Protein AF-A0A520I9K8-F1 (afdb_monomer)

Nearest PDB structures (foldseek):
  4kc7-assembly1_A  TM=7.744E-01  e=7.496E-02  Thermotoga petrophila RKU-1
  4cot-assembly1_A  TM=7.239E-01  e=1.653E-01  Bacillus subtilis subsp. subtilis str. 168
  8h37-assembly1_N  TM=6.471E-01  e=6.415E-01  Homo sapiens
  7tsz-assembly1_B  TM=4.615E-01  e=6.146E+00  Escherichia coli

pLDDT: mean 87.3, std 12.82, range [53.25, 98.31]

Radius of gyration: 21.24 Å; Cα contacts (8 Å, |Δi|>4): 183; chains: 1; bounding box: 50×34×58 Å

Foldseek 3Di:
DPPVVVVVVVVVVVVVVPDDDDDAQEACQDAAQWADWDDDPQKIWIHAAFFFTWIGNVVRHIDTDGGDPATHGNKYWDDDPPDIDIDHFNHDDDPPPPPPRDD

Solvent-accessible surface area (backbone atoms only — not comparable to full-atom values): 6036 Å² total; per-residue (Å²): 121,70,66,66,54,50,54,52,50,51,51,51,51,54,58,67,69,62,67,70,89,82,76,78,78,39,81,54,80,81,69,49,54,63,20,58,78,40,77,56,97,78,27,33,34,32,32,20,43,38,68,33,25,32,34,18,74,76,77,44,50,24,32,74,79,30,77,60,91,79,49,27,20,57,24,41,54,48,76,59,90,96,41,78,48,75,49,45,24,65,46,63,72,52,101,83,74,59,79,72,57,50,118

Sequence (103 aa):
MKLRNKVRGLIAVLLVWSVGNVTAQVGKPFIHDPSTIAECEGKYYTFGTGRGGLISEDGWTWNGGAERPGGGAAPDVVKIGDRYLVVYGATGGGLGGGHNGRI

Secondary structure (DSSP, 8-state):
-HHHHHHHHHHHHHHHHT-PPP---EES---SSPPPPEEETTEEEEE-SSS-EEEESSSSEEEEEE--S---EEEEEEEETTEEEEEEESS---TTS------

Structure (mmCIF, N/CA/C/O backbone):
data_AF-A0A520I9K8-F1
#
_entry.id   AF-A0A520I9K8-F1
#
loop_
_atom_site.group_PDB
_atom_site.id
_atom_site.type_symbol
_atom_site.label_atom_id
_atom_site.label_alt_id
_atom_site.label_comp_id
_atom_site.label_asym_id
_atom_site.label_entity_id
_atom_site.label_seq_id
_atom_site.pdbx_PDB_ins_code
_atom_site.Cartn_x
_atom_site.Cartn_y
_atom_site.Cartn_z
_atom_site.occupancy
_atom_site.B_iso_or_equiv
_atom_site.auth_seq_id
_atom_site.auth_comp_id
_atom_site.auth_asym_id
_atom_site.auth_atom_id
_atom_site.pdbx_PDB_model_num
ATOM 1 N N . MET A 1 1 ? -41.914 2.730 32.259 1.00 60.22 1 MET A N 1
ATOM 2 C CA . MET A 1 1 ? -41.356 3.599 31.189 1.00 60.22 1 MET A CA 1
ATOM 3 C C . MET A 1 1 ? -40.074 4.352 31.588 1.00 60.22 1 MET A C 1
ATOM 5 O O . MET A 1 1 ? -39.169 4.429 30.770 1.00 60.22 1 MET A O 1
ATOM 9 N N . LYS A 1 2 ? -39.935 4.855 32.830 1.00 72.12 2 LYS A N 1
ATOM 10 C CA . LYS A 1 2 ? -38.794 5.701 33.260 1.00 72.12 2 LYS A CA 1
ATOM 11 C C . LYS A 1 2 ? -37.427 4.993 33.363 1.00 72.12 2 LYS A C 1
ATOM 13 O O . LYS A 1 2 ? -36.429 5.584 32.973 1.00 72.12 2 LYS A O 1
ATOM 18 N N . LEU A 1 3 ? -37.361 3.747 33.846 1.00 85.19 3 LEU A N 1
ATOM 19 C CA . LEU A 1 3 ? -36.078 3.046 34.050 1.00 85.19 3 LEU A CA 1
ATOM 20 C C . LEU A 1 3 ? -35.401 2.656 32.726 1.00 85.19 3 LEU A C 1
ATOM 22 O O . LEU A 1 3 ? -34.219 2.911 32.533 1.00 85.19 3 LEU A O 1
ATOM 26 N N . ARG A 1 4 ? -36.174 2.127 31.772 1.00 84.69 4 ARG A N 1
ATOM 27 C CA . ARG A 1 4 ? -35.678 1.723 30.446 1.00 84.69 4 ARG A CA 1
ATOM 28 C C . ARG A 1 4 ? -35.069 2.892 29.664 1.00 84.69 4 ARG A C 1
ATOM 30 O O . ARG A 1 4 ? -34.056 2.716 28.998 1.00 84.69 4 ARG A O 1
ATOM 37 N N . ASN A 1 5 ? -35.657 4.083 29.776 1.00 89.81 5 ASN A N 1
ATOM 38 C CA . ASN A 1 5 ? -35.139 5.284 29.119 1.00 89.81 5 ASN A CA 1
ATOM 39 C C . ASN A 1 5 ? -33.850 5.788 29.790 1.00 89.81 5 ASN A C 1
ATOM 41 O O . ASN A 1 5 ? -32.938 6.206 29.087 1.00 89.81 5 ASN A O 1
ATOM 45 N N . LYS A 1 6 ? -33.735 5.675 31.122 1.00 88.25 6 LYS A N 1
ATOM 46 C CA . LYS A 1 6 ? -32.493 5.985 31.852 1.00 88.25 6 LYS A CA 1
ATOM 47 C C . LYS A 1 6 ? -31.352 5.040 31.477 1.00 88.25 6 LYS A C 1
ATOM 49 O O . LYS A 1 6 ? -30.252 5.507 31.223 1.00 88.25 6 LYS A O 1
ATOM 54 N N . VAL A 1 7 ? -31.624 3.736 31.381 1.00 94.50 7 VAL A N 1
ATOM 55 C CA . VAL A 1 7 ? -30.627 2.736 30.958 1.00 94.50 7 VAL 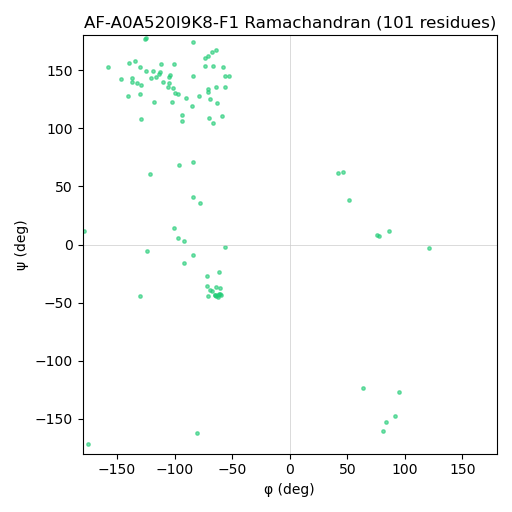A CA 1
ATOM 56 C C . VAL A 1 7 ? -30.155 3.004 29.529 1.00 94.50 7 VAL A C 1
ATOM 58 O O . VAL A 1 7 ? -28.957 3.027 29.278 1.00 94.50 7 VAL A O 1
ATOM 61 N N . ARG A 1 8 ? -31.078 3.283 28.598 1.00 93.31 8 ARG A N 1
ATOM 62 C CA . ARG A 1 8 ? -30.721 3.659 27.219 1.00 93.31 8 ARG A CA 1
ATOM 63 C C . ARG A 1 8 ? -29.884 4.938 27.163 1.00 93.31 8 ARG A C 1
ATOM 65 O O . ARG A 1 8 ? -28.905 4.975 26.432 1.00 93.31 8 ARG A O 1
ATOM 72 N N . GLY A 1 9 ? -30.245 5.952 27.952 1.00 92.62 9 GLY A N 1
ATOM 73 C CA . GLY A 1 9 ? -29.470 7.189 28.060 1.00 92.62 9 GLY A CA 1
ATOM 74 C C . GLY A 1 9 ? -28.058 6.952 28.599 1.00 92.62 9 GLY A C 1
ATOM 75 O O . GLY A 1 9 ? -27.101 7.472 28.041 1.00 92.62 9 GLY A O 1
ATOM 76 N N . LEU A 1 10 ? -27.915 6.109 29.626 1.00 92.88 10 LEU A N 1
ATOM 77 C CA . LEU A 1 10 ? -26.613 5.753 30.190 1.00 92.88 10 LEU A CA 1
ATOM 78 C C . LEU A 1 10 ? -25.737 5.000 29.179 1.00 92.88 10 LEU A C 1
ATOM 80 O O . LEU A 1 10 ? -24.570 5.339 29.025 1.00 92.88 10 LEU A O 1
ATOM 84 N N . ILE A 1 11 ? -26.303 4.029 28.455 1.00 93.94 11 ILE A N 1
ATOM 85 C CA . ILE A 1 11 ? -25.592 3.306 27.388 1.00 93.94 11 ILE A CA 1
ATOM 86 C C . ILE A 1 11 ? -25.133 4.279 26.297 1.00 93.94 11 ILE A C 1
ATOM 88 O O . ILE A 1 11 ? -23.988 4.205 25.868 1.00 93.94 11 ILE A O 1
ATOM 92 N N . ALA A 1 12 ? -25.985 5.219 25.879 1.00 91.00 12 ALA A N 1
ATOM 93 C CA . ALA A 1 12 ? -25.619 6.208 24.869 1.00 91.00 12 ALA A CA 1
ATOM 94 C C . ALA A 1 12 ? -24.454 7.104 25.329 1.00 91.00 12 ALA A C 1
ATOM 96 O O . ALA A 1 12 ? -23.519 7.323 24.567 1.00 91.00 12 ALA A O 1
ATOM 97 N N . VAL A 1 13 ? -24.467 7.570 26.584 1.00 91.62 13 VAL A N 1
ATOM 98 C CA . VAL A 1 13 ? -23.366 8.371 27.148 1.00 91.62 13 VAL A CA 1
ATOM 99 C C . VAL A 1 13 ? -22.074 7.555 27.235 1.00 91.62 13 VAL A C 1
ATOM 101 O O . VAL A 1 13 ? -21.025 8.051 26.838 1.00 91.62 13 VAL A O 1
ATOM 104 N N . LEU A 1 14 ? -22.142 6.297 27.681 1.00 91.62 14 LEU A N 1
ATOM 105 C CA . LEU A 1 14 ? -20.978 5.404 27.749 1.00 91.62 14 LEU A CA 1
ATOM 106 C C . LEU A 1 14 ? -20.393 5.090 26.359 1.00 91.62 14 LEU A C 1
ATOM 108 O O . LEU A 1 14 ? -19.175 5.027 26.207 1.00 91.62 14 LEU A O 1
ATOM 112 N N . LEU A 1 15 ? -21.235 4.946 25.332 1.00 89.12 15 LEU A N 1
ATOM 113 C CA . LEU A 1 15 ? -20.792 4.770 23.943 1.00 89.12 15 LEU A CA 1
ATOM 114 C C . LEU A 1 15 ? -20.105 6.032 23.394 1.00 89.12 15 LEU A C 1
ATOM 116 O O . LEU A 1 15 ? -19.081 5.939 22.731 1.00 89.12 15 LEU A O 1
ATOM 120 N N . VAL A 1 16 ? -20.619 7.222 23.714 1.00 83.62 16 VAL A N 1
ATOM 121 C CA . VAL A 1 16 ? -19.990 8.495 23.311 1.00 83.62 16 VAL A CA 1
ATOM 122 C C . VAL A 1 16 ? -18.703 8.771 24.093 1.00 83.62 16 VAL A C 1
ATOM 124 O O . VAL A 1 16 ? -17.811 9.438 23.589 1.00 83.62 16 VAL A O 1
ATOM 127 N N . TRP A 1 17 ? -18.565 8.256 25.312 1.00 82.25 17 TRP A N 1
ATOM 128 C CA . TRP A 1 17 ? -17.343 8.400 26.112 1.00 82.25 17 TRP A CA 1
ATOM 129 C C . TRP A 1 17 ? -16.266 7.357 25.789 1.00 82.25 17 TRP A C 1
ATOM 131 O O . TRP A 1 17 ? -15.143 7.480 26.270 1.00 82.25 17 TRP A O 1
ATOM 141 N N . SER A 1 18 ? -16.584 6.341 24.982 1.00 79.56 18 SER A N 1
ATOM 142 C CA . SER A 1 18 ? -15.641 5.284 24.587 1.00 79.56 18 SER A CA 1
ATOM 143 C C . SER A 1 18 ? -14.983 5.515 23.225 1.00 79.56 18 SER A C 1
ATOM 145 O O . SER A 1 18 ? -14.211 4.669 22.777 1.00 79.56 18 SER A O 1
ATOM 147 N N . VAL A 1 19 ? -15.216 6.660 22.574 1.00 75.56 19 VAL A N 1
ATOM 148 C CA . VAL A 1 19 ? -14.434 7.033 21.386 1.00 75.56 19 VAL A CA 1
ATOM 149 C C . VAL A 1 19 ? -13.005 7.377 21.802 1.00 75.56 19 VAL A C 1
ATOM 151 O O . VAL A 1 19 ? -12.748 8.393 22.444 1.00 75.56 19 VAL A O 1
ATOM 154 N N . GLY A 1 20 ? -12.072 6.496 21.445 1.00 73.44 20 GLY A N 1
ATOM 155 C CA . GLY A 1 20 ? -10.641 6.739 21.577 1.00 73.44 20 GLY A CA 1
ATOM 156 C C . GLY A 1 20 ? -10.140 7.774 20.568 1.00 73.44 20 GLY A C 1
ATOM 157 O O . GLY A 1 20 ? -10.785 8.048 19.555 1.00 73.44 20 GLY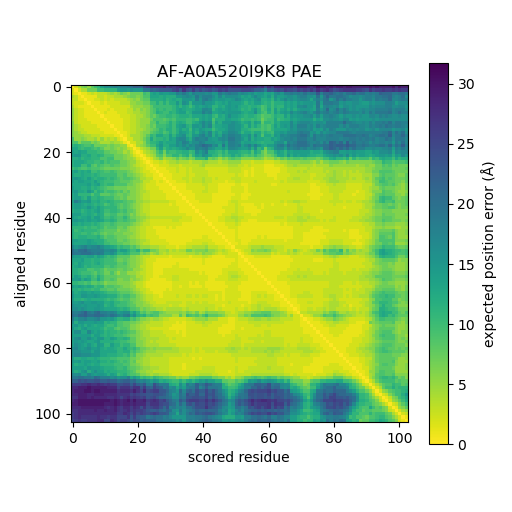 A O 1
ATOM 158 N N . ASN A 1 21 ? -8.957 8.334 20.831 1.00 80.00 21 ASN A N 1
ATOM 159 C CA . ASN A 1 21 ? -8.261 9.159 19.848 1.00 80.00 21 ASN A CA 1
ATOM 160 C C . ASN A 1 21 ? -7.919 8.303 18.623 1.00 80.00 21 ASN A C 1
ATOM 162 O O . ASN A 1 21 ? -7.212 7.303 18.747 1.00 80.00 21 ASN A O 1
ATOM 166 N N . VAL A 1 22 ? -8.393 8.710 17.448 1.00 75.69 22 VAL A N 1
ATOM 167 C CA . VAL A 1 22 ? -7.939 8.142 16.177 1.00 75.69 22 VAL A CA 1
ATOM 168 C C . VAL A 1 22 ? -6.680 8.901 15.775 1.00 75.69 22 VAL A C 1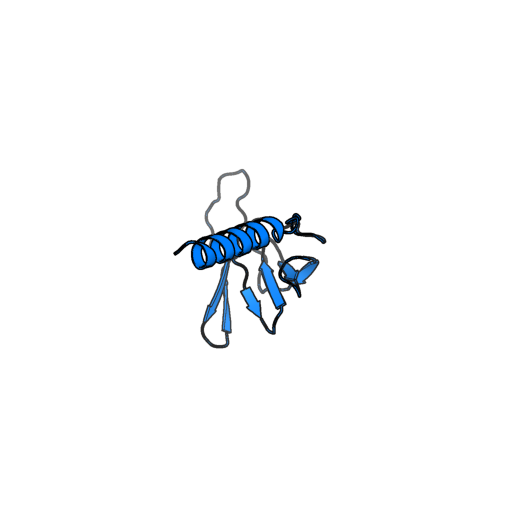
ATOM 170 O O . VAL A 1 22 ? -6.704 10.125 15.645 1.00 75.69 22 VAL A O 1
ATOM 173 N N . THR A 1 23 ? -5.561 8.196 15.645 1.00 84.50 23 THR A N 1
ATOM 174 C CA . THR A 1 23 ? -4.301 8.788 15.181 1.00 84.50 23 THR A CA 1
ATOM 175 C C . THR A 1 23 ? -4.261 8.836 13.649 1.00 84.50 23 THR A C 1
ATOM 177 O O . THR A 1 23 ? -5.173 8.371 12.969 1.00 84.50 23 THR A O 1
ATOM 180 N N . ALA A 1 24 ? -3.238 9.453 13.064 1.00 89.94 24 ALA A N 1
ATOM 181 C CA . ALA A 1 24 ? -2.942 9.193 11.658 1.00 89.94 24 ALA A CA 1
ATOM 182 C C . ALA A 1 24 ? -2.312 7.795 11.526 1.00 89.94 24 ALA A C 1
ATOM 184 O O . ALA A 1 24 ? -1.761 7.277 12.500 1.00 89.94 24 ALA A O 1
ATOM 185 N N . GLN A 1 25 ? -2.343 7.213 10.325 1.00 92.81 25 GLN A N 1
ATOM 186 C CA . GLN A 1 25 ? -1.509 6.047 10.016 1.00 92.81 25 GLN A CA 1
ATOM 187 C C . GLN A 1 25 ? -0.027 6.376 10.274 1.00 92.81 25 GLN A C 1
ATOM 189 O O . GLN A 1 25 ? 0.411 7.511 10.066 1.00 92.81 25 GLN A O 1
ATOM 194 N N . VAL A 1 26 ? 0.744 5.391 10.739 1.00 95.75 26 VAL A N 1
ATOM 195 C CA . VAL A 1 26 ? 2.124 5.583 11.227 1.00 95.75 26 VAL A CA 1
ATOM 196 C C . VAL A 1 26 ? 3.131 4.681 10.502 1.00 95.75 26 VAL A C 1
ATOM 198 O O . VAL A 1 26 ? 2.773 3.892 9.631 1.00 95.75 26 VAL A O 1
ATOM 201 N N . GLY A 1 27 ? 4.418 4.810 10.846 1.00 95.81 27 GLY A N 1
ATOM 202 C CA . GLY A 1 27 ? 5.524 4.091 10.209 1.00 95.81 27 GLY A CA 1
ATOM 203 C C . GLY A 1 27 ? 6.182 4.918 9.103 1.00 95.81 27 GLY A C 1
ATOM 204 O O . GLY A 1 27 ? 6.583 6.058 9.332 1.00 95.81 27 GLY A O 1
ATOM 205 N N . LYS A 1 28 ? 6.301 4.342 7.904 1.00 96.75 28 LYS A N 1
ATOM 206 C CA . LYS A 1 28 ? 6.831 4.974 6.685 1.00 96.75 28 LYS A CA 1
ATOM 207 C C . LYS A 1 28 ? 5.781 4.956 5.555 1.00 96.75 28 LYS A C 1
ATOM 209 O O . LYS A 1 28 ? 6.044 4.354 4.513 1.00 96.75 28 LYS A O 1
ATOM 214 N N . PRO A 1 29 ? 4.604 5.592 5.725 1.00 94.19 29 PRO A N 1
ATOM 215 C CA . PRO A 1 29 ? 3.477 5.507 4.788 1.00 94.19 29 PRO A CA 1
ATOM 216 C C . PRO A 1 29 ? 3.654 6.381 3.528 1.00 94.19 29 PRO A C 1
ATOM 218 O O . PRO A 1 29 ? 2.704 6.980 3.032 1.00 94.19 29 PRO A O 1
ATOM 221 N N . PHE A 1 30 ? 4.877 6.516 3.016 1.00 93.00 30 PHE A N 1
ATOM 222 C CA . PHE A 1 30 ? 5.177 7.380 1.875 1.00 93.00 30 PHE A CA 1
ATOM 223 C C . PHE A 1 30 ? 5.111 6.572 0.581 1.00 93.00 30 PHE A C 1
ATOM 225 O O . PHE A 1 30 ? 6.002 5.771 0.299 1.00 93.00 30 PHE A O 1
ATOM 232 N N . ILE A 1 31 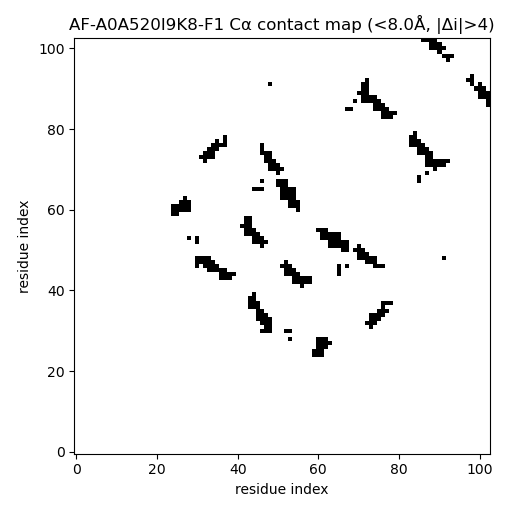? 4.055 6.779 -0.203 1.00 94.94 31 ILE A N 1
ATOM 233 C CA . ILE A 1 31 ? 3.821 6.068 -1.460 1.00 94.94 31 ILE A CA 1
ATOM 234 C C . ILE A 1 31 ? 3.111 6.978 -2.466 1.00 94.94 31 ILE A C 1
ATOM 236 O O . ILE A 1 31 ? 2.269 7.792 -2.091 1.00 94.94 31 ILE A O 1
ATOM 240 N N . HIS A 1 32 ? 3.478 6.859 -3.741 1.00 94.44 32 HIS A N 1
ATOM 241 C CA . HIS A 1 32 ? 2.875 7.608 -4.844 1.00 94.44 32 HIS A CA 1
ATOM 242 C C . HIS A 1 32 ? 1.880 6.710 -5.586 1.00 94.44 32 HIS A C 1
ATOM 244 O O . HIS A 1 32 ? 2.221 5.566 -5.881 1.00 94.44 32 HIS A O 1
ATOM 250 N N . ASP A 1 33 ? 0.688 7.221 -5.897 1.00 94.56 33 ASP A N 1
ATOM 251 C CA . ASP A 1 33 ? -0.426 6.484 -6.524 1.00 94.56 33 ASP A CA 1
ATOM 252 C C . ASP A 1 33 ? -0.696 5.103 -5.886 1.00 94.56 33 ASP A C 1
ATOM 254 O O . ASP A 1 33 ? -0.510 4.080 -6.552 1.00 94.56 33 ASP A O 1
ATOM 258 N N . PRO A 1 34 ? -1.072 5.036 -4.594 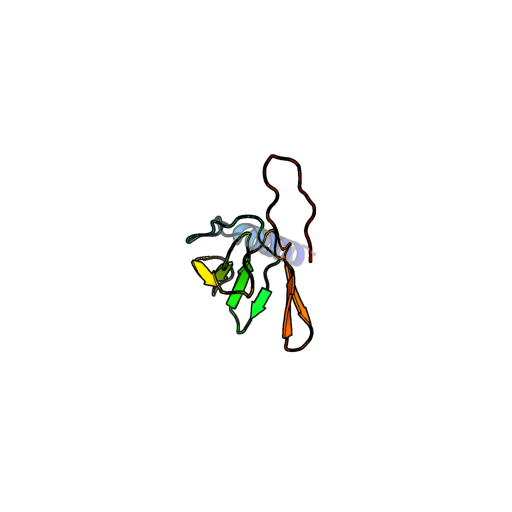1.00 95.75 34 PRO A N 1
ATOM 259 C CA . PRO A 1 34 ? -1.331 3.760 -3.937 1.00 95.75 34 PRO A CA 1
ATOM 260 C C . PRO A 1 34 ? -2.520 3.026 -4.566 1.00 95.75 34 PRO A C 1
ATOM 262 O O . PRO A 1 34 ? -3.587 3.607 -4.773 1.00 95.75 34 PRO A O 1
ATOM 265 N N . SER A 1 35 ? -2.348 1.726 -4.789 1.00 96.12 35 SER A N 1
ATOM 266 C CA . SER A 1 35 ? -3.415 0.794 -5.132 1.00 96.12 35 SER A CA 1
ATOM 267 C C . SER A 1 35 ? -4.420 0.667 -3.994 1.00 96.12 35 SER A C 1
ATOM 269 O O . SER A 1 35 ? -4.126 0.981 -2.832 1.00 96.12 35 SER A O 1
ATOM 271 N N . THR A 1 36 ? -5.560 0.047 -4.300 1.00 94.12 36 THR A N 1
ATOM 272 C CA . THR A 1 36 ? -6.439 -0.492 -3.259 1.00 94.12 36 THR A CA 1
ATOM 273 C C . THR A 1 36 ? -5.643 -1.408 -2.319 1.00 94.12 36 THR A C 1
ATOM 275 O O . THR A 1 36 ? -4.708 -2.095 -2.748 1.00 94.12 36 THR A O 1
ATOM 278 N N . ILE A 1 37 ? -5.991 -1.401 -1.027 1.00 96.19 37 ILE A N 1
ATOM 279 C CA . ILE A 1 37 ? -5.372 -2.290 -0.041 1.00 96.19 37 ILE A CA 1
ATOM 280 C C . ILE A 1 37 ? -5.818 -3.729 -0.314 1.00 96.19 37 ILE A C 1
ATOM 282 O O . ILE A 1 37 ? -7.014 -4.020 -0.333 1.00 96.19 37 ILE A O 1
ATOM 286 N N . ALA A 1 38 ? -4.852 -4.627 -0.477 1.00 96.25 38 ALA A N 1
ATOM 287 C CA . ALA A 1 38 ? -5.069 -6.062 -0.582 1.00 96.25 38 ALA A CA 1
ATOM 288 C C . ALA A 1 38 ? -4.655 -6.759 0.719 1.00 96.25 38 ALA A C 1
ATOM 290 O O . ALA A 1 38 ? -3.617 -6.439 1.294 1.00 96.25 38 ALA A O 1
ATOM 291 N N . GLU A 1 39 ? -5.441 -7.734 1.167 1.00 96.25 39 GLU A N 1
ATOM 292 C CA . GLU A 1 39 ? -5.101 -8.585 2.310 1.00 96.25 39 GLU A CA 1
ATOM 293 C C . GLU A 1 39 ? -4.540 -9.923 1.819 1.00 96.25 39 GLU A C 1
ATOM 295 O O . GLU A 1 39 ? -5.162 -10.578 0.981 1.00 96.25 39 GLU A O 1
ATOM 300 N N . CYS A 1 40 ? -3.397 -10.347 2.359 1.00 95.31 40 CYS A N 1
ATOM 301 C CA . CYS A 1 40 ? -2.808 -11.662 2.130 1.00 95.31 40 CYS A CA 1
ATOM 302 C C . CYS A 1 40 ? -2.209 -12.195 3.437 1.00 95.31 40 CYS A C 1
ATOM 304 O O . CYS A 1 40 ? -1.427 -11.502 4.080 1.00 95.31 40 CYS A O 1
ATOM 306 N N . GLU A 1 41 ? -2.584 -13.415 3.834 1.00 94.75 41 GLU A N 1
ATOM 307 C CA . GLU A 1 41 ? -2.049 -14.091 5.032 1.00 94.75 41 GLU A CA 1
ATOM 308 C C . GLU A 1 41 ? -2.117 -13.239 6.319 1.00 94.75 41 GLU A C 1
ATOM 310 O O . GLU A 1 41 ? -1.206 -13.252 7.145 1.00 94.75 41 GLU A O 1
ATOM 315 N N . GLY A 1 42 ? -3.201 -12.474 6.491 1.00 96.44 42 GLY A N 1
ATOM 316 C CA . GLY A 1 42 ? -3.403 -11.600 7.653 1.00 96.44 42 GLY A CA 1
ATOM 317 C C . GLY A 1 42 ? -2.575 -10.311 7.641 1.00 96.44 42 GLY A C 1
ATOM 318 O O . GLY A 1 42 ? -2.570 -9.592 8.636 1.00 96.44 42 GLY A O 1
ATOM 319 N N . LYS A 1 43 ? -1.884 -10.004 6.537 1.00 98.00 43 LYS A N 1
ATOM 320 C CA . LYS A 1 43 ? -1.174 -8.739 6.312 1.00 98.00 43 LYS A CA 1
ATOM 321 C C . LYS A 1 43 ? -1.847 -7.931 5.210 1.00 98.00 43 LYS A C 1
ATOM 323 O O . LYS A 1 43 ? -2.495 -8.480 4.320 1.00 98.00 43 LYS A O 1
ATOM 328 N N . TYR A 1 44 ? -1.647 -6.623 5.248 1.00 98.19 44 TYR A N 1
ATOM 329 C CA . TYR A 1 44 ? -2.210 -5.654 4.318 1.00 98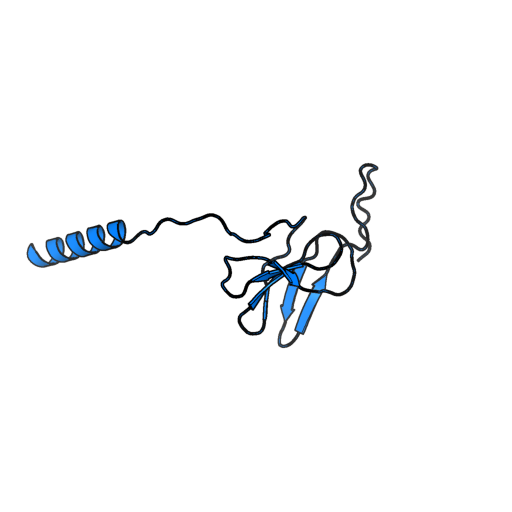.19 44 TYR A CA 1
ATOM 330 C C . TYR A 1 44 ? -1.121 -5.081 3.419 1.00 98.19 44 TYR A C 1
ATOM 332 O O . TYR A 1 44 ? -0.021 -4.781 3.878 1.00 98.19 44 TYR A O 1
ATOM 340 N N . TYR A 1 45 ? -1.443 -4.907 2.142 1.00 97.94 45 TYR A N 1
ATOM 341 C CA . TYR A 1 45 ? -0.513 -4.495 1.100 1.00 97.94 45 TYR A CA 1
ATOM 342 C C . TYR A 1 45 ? -1.119 -3.369 0.272 1.00 97.94 45 TYR A C 1
ATOM 344 O O . TYR A 1 45 ? -2.287 -3.431 -0.098 1.00 97.94 45 TYR A O 1
ATOM 352 N N . THR A 1 46 ? -0.317 -2.369 -0.075 1.00 97.62 46 THR A N 1
ATOM 353 C CA . THR A 1 46 ? -0.648 -1.391 -1.119 1.00 97.62 46 THR A CA 1
ATOM 354 C C . THR A 1 46 ? 0.587 -1.144 -1.973 1.00 97.62 46 THR A C 1
ATOM 356 O O . THR A 1 46 ? 1.715 -1.157 -1.474 1.00 97.62 46 THR A O 1
ATOM 359 N N . PHE A 1 47 ? 0.397 -0.961 -3.272 1.00 96.94 47 PHE A N 1
ATOM 360 C CA . PHE A 1 47 ? 1.480 -0.806 -4.235 1.00 96.94 47 PHE A CA 1
ATOM 361 C C . PHE A 1 47 ? 1.398 0.550 -4.906 1.00 96.94 47 PHE A C 1
ATOM 363 O O . PHE A 1 47 ? 0.315 1.084 -5.080 1.00 96.94 47 PHE A O 1
ATOM 370 N N . GLY A 1 48 ? 2.545 1.101 -5.287 1.00 94.62 48 GLY A N 1
ATOM 371 C CA . GLY A 1 48 ? 2.623 2.451 -5.830 1.00 94.62 48 GLY A CA 1
ATOM 372 C C . GLY A 1 48 ? 3.320 2.504 -7.177 1.00 94.62 48 GLY A C 1
ATOM 373 O O . GLY A 1 48 ? 3.836 1.500 -7.692 1.00 94.62 48 GLY A O 1
ATOM 374 N N . THR A 1 49 ? 3.351 3.708 -7.739 1.00 93.06 49 THR A N 1
ATOM 375 C CA . THR A 1 49 ? 4.167 4.034 -8.907 1.00 93.06 49 THR A CA 1
ATOM 376 C C . THR A 1 49 ? 5.637 3.713 -8.641 1.00 93.06 49 THR A C 1
ATOM 378 O O . THR A 1 49 ? 6.183 4.022 -7.582 1.00 93.06 49 THR A O 1
ATOM 381 N N . GLY A 1 50 ? 6.289 3.092 -9.624 1.00 88.88 50 GLY A N 1
ATOM 382 C CA . GLY A 1 50 ? 7.635 2.553 -9.482 1.00 88.88 50 GLY A CA 1
ATOM 383 C C . GLY A 1 50 ? 7.615 1.091 -9.038 1.00 88.88 50 GLY A C 1
ATOM 384 O O . GLY A 1 50 ? 6.738 0.315 -9.422 1.00 88.88 50 GLY A O 1
ATOM 385 N N . ARG A 1 51 ? 8.624 0.687 -8.263 1.00 85.19 51 ARG A N 1
ATOM 386 C CA . ARG A 1 51 ? 8.770 -0.688 -7.764 1.00 85.19 51 ARG A CA 1
ATOM 387 C C . ARG A 1 51 ? 8.378 -0.790 -6.294 1.00 85.19 51 ARG A C 1
ATOM 389 O O . ARG A 1 51 ? 8.666 0.107 -5.510 1.00 85.19 51 ARG A O 1
ATOM 396 N N . GLY A 1 52 ? 7.809 -1.940 -5.940 1.00 90.00 52 GLY A N 1
ATOM 397 C CA . GLY A 1 52 ? 7.475 -2.299 -4.566 1.00 90.00 52 GLY A CA 1
ATOM 398 C C . GLY A 1 52 ? 6.163 -1.699 -4.063 1.00 90.00 52 GLY A C 1
ATOM 399 O O . GLY A 1 52 ? 5.286 -1.316 -4.843 1.00 90.00 52 GLY A O 1
ATOM 400 N N . GLY A 1 53 ? 6.031 -1.668 -2.742 1.00 96.06 53 GLY A N 1
ATOM 401 C CA . GLY A 1 53 ? 4.859 -1.188 -2.030 1.00 96.06 53 GLY A CA 1
ATOM 402 C C . GLY A 1 53 ? 5.070 -1.167 -0.519 1.00 96.06 53 GLY A C 1
ATOM 403 O O . GLY A 1 53 ? 6.173 -1.408 -0.009 1.00 96.06 53 GLY A O 1
ATOM 404 N N . LEU A 1 54 ? 3.978 -0.912 0.188 1.00 98.12 54 LEU A N 1
ATOM 405 C CA . LEU A 1 54 ? 3.921 -0.929 1.638 1.00 98.12 54 LEU A CA 1
ATOM 406 C C . LEU A 1 54 ? 3.217 -2.191 2.132 1.00 98.12 54 LEU A C 1
ATOM 408 O O . LEU A 1 54 ? 2.260 -2.662 1.519 1.00 98.12 54 LEU A O 1
ATOM 412 N N . ILE A 1 55 ? 3.695 -2.704 3.260 1.00 98.31 55 ILE A N 1
ATOM 413 C CA . ILE A 1 55 ? 3.115 -3.808 4.015 1.00 98.31 55 ILE A CA 1
ATOM 414 C C . ILE A 1 55 ?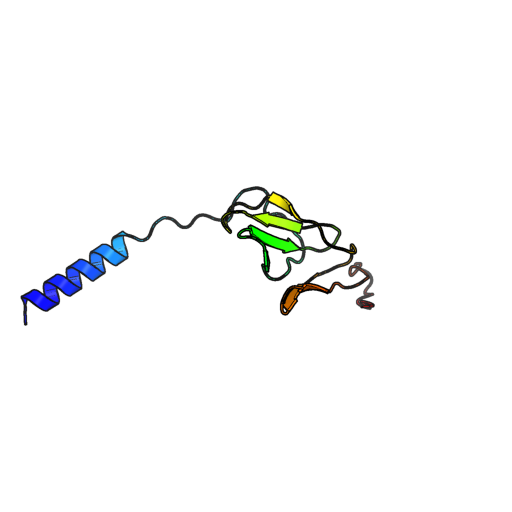 2.766 -3.328 5.426 1.00 98.31 55 ILE A C 1
ATOM 416 O O . ILE A 1 55 ? 3.496 -2.531 6.025 1.00 98.31 55 ILE A O 1
ATOM 420 N N . SER A 1 56 ? 1.654 -3.821 5.958 1.00 98.25 56 SER A N 1
ATOM 421 C CA . SER A 1 56 ? 1.214 -3.593 7.330 1.00 98.25 56 SER A CA 1
ATOM 422 C C . SER A 1 56 ? 0.686 -4.891 7.936 1.00 98.25 56 SER A C 1
ATOM 424 O O . SER A 1 56 ? 0.008 -5.663 7.265 1.00 98.25 56 SER A O 1
ATOM 426 N N . GLU A 1 57 ? 1.001 -5.148 9.203 1.00 97.94 57 GLU A N 1
ATOM 427 C CA . GLU A 1 57 ? 0.500 -6.323 9.935 1.00 97.94 57 GLU A CA 1
ATOM 428 C C . GLU A 1 57 ? -0.798 -6.023 10.699 1.00 97.94 57 GLU A C 1
ATOM 430 O O . GLU A 1 57 ? -1.508 -6.936 11.101 1.00 97.94 57 GLU A O 1
ATOM 435 N N . ASP A 1 58 ? -1.119 -4.741 10.888 1.00 95.62 58 ASP A N 1
ATOM 436 C CA . ASP A 1 58 ? -2.228 -4.249 11.714 1.00 95.62 58 ASP A CA 1
ATOM 437 C C . ASP A 1 58 ? -3.205 -3.339 10.941 1.00 95.62 58 ASP A C 1
ATOM 439 O O . ASP A 1 58 ? -4.231 -2.930 11.479 1.00 95.62 58 ASP A O 1
ATOM 443 N N . GLY A 1 59 ? -2.896 -3.010 9.683 1.00 94.38 59 GLY A N 1
ATOM 444 C CA . GLY A 1 59 ? -3.649 -2.066 8.854 1.00 94.38 59 GLY A CA 1
ATOM 445 C C . GLY A 1 59 ? -3.392 -0.591 9.194 1.00 94.38 59 GLY A C 1
ATOM 446 O O . GLY A 1 59 ? -4.066 0.287 8.651 1.00 94.38 59 GLY A O 1
ATOM 447 N N . TRP A 1 60 ? -2.433 -0.298 10.078 1.00 95.19 60 TRP A N 1
ATOM 448 C CA . TRP A 1 60 ? -2.203 1.038 10.634 1.00 95.19 60 TRP A CA 1
ATOM 449 C C . TRP A 1 60 ? -0.746 1.499 10.564 1.00 95.19 60 TRP A C 1
ATOM 451 O O . TRP A 1 60 ? -0.462 2.641 10.188 1.00 95.19 60 TRP A O 1
ATOM 461 N N . THR A 1 61 ? 0.178 0.606 10.910 1.00 96.81 61 THR A N 1
ATOM 462 C CA . THR A 1 61 ? 1.622 0.802 10.841 1.00 96.81 61 THR A CA 1
ATOM 463 C C . THR A 1 61 ? 2.127 0.274 9.507 1.00 96.81 61 THR A C 1
ATOM 465 O O . THR A 1 61 ? 2.136 -0.935 9.268 1.00 96.81 61 THR A O 1
ATOM 468 N N . TRP A 1 62 ? 2.569 1.174 8.633 1.00 98.25 62 TRP A N 1
ATOM 469 C CA . TRP A 1 62 ? 3.008 0.834 7.282 1.00 98.25 62 TRP A CA 1
ATOM 470 C C . TRP A 1 62 ? 4.521 0.891 7.157 1.00 98.25 62 TRP A C 1
ATOM 472 O O . TRP A 1 62 ? 5.160 1.846 7.596 1.00 98.25 62 TRP A O 1
ATOM 482 N N . ASN A 1 63 ? 5.105 -0.110 6.511 1.00 98.25 63 ASN A N 1
ATOM 483 C CA . ASN A 1 63 ? 6.532 -0.160 6.215 1.00 98.25 63 ASN A CA 1
ATOM 484 C C . ASN A 1 63 ? 6.757 -0.586 4.766 1.00 98.25 63 ASN A C 1
ATOM 486 O O . ASN A 1 63 ? 5.895 -1.207 4.155 1.00 98.25 63 ASN A O 1
ATOM 490 N N . GLY A 1 64 ? 7.924 -0.263 4.209 1.00 96.88 64 GLY A N 1
ATOM 491 C CA . GLY A 1 64 ? 8.329 -0.808 2.913 1.00 96.88 64 GLY A CA 1
ATOM 492 C C . GLY A 1 64 ? 8.600 -2.313 2.986 1.00 96.88 64 GLY A C 1
ATOM 493 O O . GLY A 1 64 ? 8.767 -2.869 4.070 1.00 96.88 64 GLY A O 1
ATOM 494 N N . GLY A 1 65 ? 8.689 -2.952 1.821 1.00 94.62 65 GLY A N 1
ATOM 495 C CA . GLY A 1 65 ? 9.034 -4.373 1.699 1.00 94.62 65 GLY A CA 1
ATOM 496 C C . GLY A 1 65 ? 7.974 -5.216 1.000 1.00 94.62 65 GLY A C 1
ATOM 497 O O . GLY A 1 65 ? 8.213 -6.394 0.760 1.00 94.62 65 GLY A O 1
ATOM 498 N N . ALA A 1 66 ? 6.827 -4.637 0.628 1.00 95.56 66 ALA A N 1
ATOM 499 C CA . ALA A 1 66 ? 5.941 -5.307 -0.311 1.00 95.56 66 ALA A CA 1
ATOM 500 C C . ALA A 1 66 ? 6.577 -5.294 -1.704 1.00 95.56 66 ALA A C 1
ATOM 502 O O . ALA A 1 66 ? 7.054 -4.260 -2.178 1.00 95.56 66 ALA A O 1
ATOM 503 N N . GLU A 1 67 ? 6.554 -6.439 -2.374 1.00 93.25 67 GLU A N 1
ATOM 504 C CA . GLU A 1 67 ? 7.090 -6.602 -3.719 1.00 93.25 67 GLU A CA 1
ATOM 505 C C . GLU A 1 67 ? 5.972 -6.966 -4.688 1.00 93.25 67 GLU A C 1
ATOM 507 O O . GLU A 1 67 ? 5.034 -7.687 -4.351 1.00 93.25 67 GLU A O 1
ATOM 512 N N . ARG A 1 68 ? 6.081 -6.458 -5.915 1.00 90.94 68 ARG A N 1
ATOM 513 C CA . ARG A 1 68 ? 5.200 -6.825 -7.020 1.00 90.94 68 ARG A CA 1
ATOM 514 C C . ARG A 1 68 ? 5.994 -6.958 -8.316 1.00 90.94 68 ARG A C 1
ATOM 516 O O . ARG A 1 68 ? 7.031 -6.301 -8.462 1.00 90.94 68 ARG A O 1
ATOM 523 N N . PRO A 1 69 ? 5.488 -7.726 -9.291 1.00 88.81 69 PRO A N 1
ATOM 524 C CA . PRO A 1 69 ? 6.006 -7.688 -10.649 1.00 88.81 69 PRO A CA 1
ATOM 525 C C . PRO A 1 69 ? 5.933 -6.279 -11.267 1.00 88.81 69 PRO A C 1
ATOM 527 O O . PRO A 1 69 ? 5.067 -5.460 -10.933 1.00 88.81 69 PRO A O 1
ATOM 530 N N . GLY A 1 70 ? 6.836 -6.014 -12.214 1.00 85.62 70 GLY A N 1
ATOM 531 C CA . GLY A 1 70 ? 6.874 -4.766 -12.978 1.00 85.62 70 GLY A CA 1
ATOM 532 C C . GLY A 1 70 ? 7.598 -3.610 -12.281 1.00 85.62 70 GLY A C 1
ATOM 533 O O . GLY A 1 70 ? 8.540 -3.810 -11.515 1.00 85.62 70 GLY A O 1
ATOM 534 N N . GLY A 1 71 ? 7.200 -2.384 -12.622 1.00 83.94 71 GLY A N 1
ATOM 535 C CA . GLY A 1 71 ? 7.800 -1.144 -12.108 1.00 83.94 71 GLY A CA 1
ATOM 536 C C . GLY A 1 71 ? 7.153 0.148 -12.626 1.00 83.94 71 GLY A C 1
ATOM 537 O O . GLY A 1 71 ? 7.745 1.216 -12.506 1.00 83.94 71 GLY A O 1
ATOM 538 N N . GLY A 1 72 ? 5.990 0.030 -13.274 1.00 87.38 72 GLY A N 1
ATOM 539 C CA . GLY A 1 72 ? 5.278 1.126 -13.925 1.00 87.38 72 GLY A CA 1
ATOM 540 C C . GLY A 1 72 ? 4.464 1.995 -12.964 1.00 87.38 72 GLY A C 1
ATOM 541 O O . GLY A 1 72 ? 4.677 1.955 -11.751 1.00 87.38 72 GLY A O 1
ATOM 542 N N . ALA A 1 73 ? 3.525 2.770 -13.502 1.00 89.31 73 ALA A N 1
ATOM 543 C CA . ALA A 1 73 ? 2.762 3.761 -12.745 1.00 89.31 73 ALA A CA 1
ATOM 544 C C . ALA A 1 73 ? 1.361 3.289 -12.342 1.00 89.31 73 ALA A C 1
ATOM 546 O O . ALA A 1 73 ? 0.784 2.423 -13.003 1.00 89.31 73 ALA A O 1
ATOM 547 N N . ALA A 1 74 ? 0.852 3.897 -11.267 1.00 92.00 74 ALA A N 1
ATOM 548 C CA . ALA A 1 74 ? -0.502 3.770 -10.736 1.00 92.00 74 ALA A CA 1
ATOM 549 C C . ALA A 1 74 ? -1.015 2.323 -10.749 1.00 92.00 74 ALA A C 1
ATOM 551 O O . ALA A 1 74 ? -1.959 2.008 -11.480 1.00 92.00 74 ALA A O 1
ATOM 552 N N . PRO A 1 75 ? -0.343 1.406 -10.029 1.00 92.94 75 PRO A N 1
ATOM 553 C CA . PRO A 1 75 ? -0.789 0.031 -10.000 1.00 92.94 75 PRO A CA 1
ATOM 554 C C . PRO A 1 75 ? -2.141 -0.097 -9.295 1.00 92.94 75 PRO A C 1
ATOM 556 O O . PRO A 1 75 ? -2.450 0.659 -8.379 1.00 92.94 75 PRO A O 1
ATOM 559 N N . ASP A 1 76 ? -2.892 -1.131 -9.657 1.00 94.56 76 ASP A N 1
ATOM 560 C CA . ASP A 1 76 ? -4.008 -1.617 -8.851 1.00 94.56 76 ASP A CA 1
ATOM 561 C C . ASP A 1 76 ? -3.911 -3.131 -8.659 1.00 94.56 76 ASP A C 1
ATOM 563 O O . ASP A 1 76 ? -3.313 -3.842 -9.478 1.00 94.56 76 ASP A O 1
ATOM 567 N N . VAL A 1 77 ? -4.466 -3.618 -7.550 1.00 94.31 77 VAL A N 1
ATOM 568 C CA . VAL A 1 77 ? -4.420 -5.033 -7.179 1.00 94.31 77 VAL A CA 1
ATOM 569 C C . VAL A 1 77 ? -5.804 -5.535 -6.828 1.00 94.31 77 VAL A C 1
ATOM 571 O O . VAL A 1 77 ? -6.491 -4.976 -5.979 1.00 94.31 77 VAL A O 1
ATOM 574 N N . VAL A 1 78 ? -6.177 -6.656 -7.440 1.00 94.38 78 VAL A N 1
ATOM 575 C CA . VAL A 1 78 ? -7.427 -7.356 -7.153 1.00 94.38 78 VAL A CA 1
ATOM 576 C C . VAL A 1 78 ? -7.160 -8.829 -6.886 1.00 94.38 78 VAL A C 1
ATOM 578 O O . VAL A 1 78 ? -6.380 -9.481 -7.583 1.00 94.38 78 VAL A O 1
ATOM 581 N N . LYS A 1 79 ? -7.828 -9.375 -5.871 1.00 94.75 79 LYS A N 1
ATOM 582 C CA . LYS A 1 79 ? -7.818 -10.810 -5.594 1.00 94.75 79 LYS A CA 1
ATOM 583 C C . LYS A 1 79 ? -8.967 -11.490 -6.333 1.00 94.75 79 LYS A C 1
ATOM 585 O O . LYS A 1 79 ? -10.122 -11.105 -6.163 1.00 94.75 79 LYS A O 1
ATOM 590 N N . ILE A 1 80 ? -8.661 -12.523 -7.115 1.00 94.81 80 ILE A N 1
ATOM 591 C CA . ILE A 1 80 ? -9.655 -13.376 -7.780 1.00 94.81 80 ILE A CA 1
ATOM 592 C C . ILE A 1 80 ? -9.320 -14.835 -7.469 1.00 94.81 80 ILE A C 1
ATOM 594 O O . ILE A 1 80 ? -8.345 -15.384 -7.984 1.00 94.81 80 ILE A O 1
ATOM 598 N N . GLY A 1 81 ? -10.140 -15.465 -6.625 1.00 95.19 81 GLY A N 1
ATOM 599 C CA . GLY A 1 81 ? -9.875 -16.811 -6.119 1.00 95.19 81 GLY A CA 1
ATOM 600 C C . GLY A 1 81 ? -8.603 -16.852 -5.267 1.00 95.19 81 GLY A C 1
ATOM 601 O O . GLY A 1 81 ? -8.478 -16.116 -4.288 1.00 95.19 81 GLY A O 1
ATOM 602 N N . ASP A 1 82 ? -7.666 -17.709 -5.657 1.00 94.75 82 ASP A N 1
ATOM 603 C CA . ASP A 1 82 ? -6.357 -17.917 -5.029 1.00 94.75 82 ASP A CA 1
ATOM 604 C C . ASP A 1 82 ? -5.238 -17.040 -5.624 1.00 94.75 82 ASP A C 1
ATOM 606 O O . ASP A 1 82 ? -4.085 -17.142 -5.211 1.00 94.75 82 ASP A O 1
ATOM 610 N N . ARG A 1 83 ? -5.560 -16.156 -6.578 1.00 94.69 83 ARG A N 1
ATOM 611 C CA . ARG A 1 83 ? -4.582 -15.306 -7.270 1.00 94.69 83 ARG A CA 1
ATOM 612 C C . ARG A 1 83 ? -4.774 -13.831 -6.950 1.00 94.69 83 ARG A C 1
ATOM 614 O O . ARG A 1 83 ? -5.900 -13.347 -6.835 1.00 94.69 83 ARG A O 1
ATOM 621 N N . TYR A 1 84 ? -3.659 -13.109 -6.925 1.00 94.88 84 TYR A N 1
ATOM 622 C CA . TYR A 1 84 ? -3.632 -11.650 -6.972 1.00 94.88 84 TYR A CA 1
ATOM 623 C C . TYR A 1 84 ? -3.248 -11.217 -8.380 1.00 94.88 84 TYR A C 1
ATOM 625 O O . TYR A 1 84 ? -2.201 -11.607 -8.898 1.00 94.88 84 TYR A O 1
ATOM 633 N N . LEU A 1 85 ? -4.114 -10.431 -9.009 1.00 94.38 85 LEU A N 1
ATOM 634 C CA . LEU A 1 85 ? -3.838 -9.800 -10.287 1.00 94.38 85 LEU A CA 1
ATOM 635 C C . LEU A 1 85 ? -3.368 -8.379 -10.019 1.00 94.38 85 LEU A C 1
ATOM 637 O O . LEU A 1 85 ? -4.018 -7.638 -9.284 1.00 94.38 85 LEU A O 1
ATOM 641 N N . VAL A 1 86 ? -2.239 -8.023 -10.620 1.00 93.19 86 VAL A N 1
ATOM 642 C CA . VAL A 1 86 ? -1.641 -6.697 -10.507 1.00 93.19 86 VAL A CA 1
ATOM 643 C C . VAL A 1 86 ? -1.619 -6.084 -11.894 1.00 93.19 86 VAL A C 1
ATOM 645 O O . VAL A 1 86 ? -1.035 -6.655 -12.815 1.00 93.19 86 VAL A O 1
ATOM 648 N N . VAL A 1 87 ? -2.246 -4.924 -12.033 1.00 91.62 87 VAL A N 1
ATOM 649 C CA . VAL A 1 87 ? -2.211 -4.118 -13.255 1.00 91.62 87 VAL A CA 1
ATOM 650 C C . VAL A 1 87 ? -1.448 -2.837 -12.975 1.00 91.62 87 VAL A C 1
ATOM 652 O O . VAL A 1 87 ? -1.436 -2.363 -11.845 1.00 91.62 87 VAL A O 1
ATOM 655 N N . TYR A 1 88 ? -0.764 -2.298 -13.976 1.00 90.25 88 TYR A N 1
ATOM 656 C CA . TYR A 1 88 ? -0.041 -1.031 -13.884 1.00 90.25 88 TYR A CA 1
ATOM 657 C C . TYR A 1 88 ? 0.146 -0.455 -15.285 1.00 90.25 88 TYR A C 1
ATOM 659 O O . TYR A 1 88 ? 0.239 -1.203 -16.257 1.00 90.25 88 TYR A O 1
ATOM 667 N N . GLY A 1 89 ? 0.252 0.867 -15.403 1.00 86.50 89 GLY A N 1
ATOM 668 C CA . GLY A 1 89 ? 0.656 1.487 -16.664 1.00 86.50 89 GLY A CA 1
ATOM 669 C C . GLY A 1 89 ? 2.137 1.219 -16.936 1.00 86.50 89 GLY A C 1
ATOM 670 O O . GLY A 1 89 ? 2.962 1.433 -16.049 1.00 86.50 89 GLY A O 1
ATOM 671 N N . ALA A 1 90 ? 2.511 0.769 -18.140 1.00 77.94 90 ALA A N 1
ATOM 672 C CA . ALA A 1 90 ? 3.909 0.452 -18.468 1.00 77.94 90 ALA A CA 1
ATOM 673 C C . ALA A 1 90 ? 4.862 1.659 -18.375 1.00 77.94 90 ALA A C 1
ATOM 675 O O . ALA A 1 90 ? 6.063 1.479 -18.178 1.00 77.94 90 ALA A O 1
ATOM 676 N N . THR A 1 91 ? 4.340 2.879 -18.499 1.00 71.88 91 THR A N 1
ATOM 677 C CA . THR A 1 91 ? 5.086 4.137 -18.388 1.00 71.88 91 THR A CA 1
ATOM 678 C C . THR A 1 91 ? 4.455 5.046 -17.334 1.00 71.88 91 THR A C 1
ATOM 680 O O . THR A 1 91 ? 3.247 5.012 -17.108 1.00 71.88 91 THR A O 1
ATOM 683 N N . GLY A 1 92 ? 5.282 5.863 -16.677 1.00 63.91 92 GLY A N 1
ATOM 684 C CA . GLY A 1 92 ? 4.810 6.999 -15.884 1.00 63.91 92 GLY A CA 1
ATOM 685 C C . GLY A 1 92 ? 4.586 8.222 -16.770 1.00 63.91 92 GLY A C 1
ATOM 686 O O . GLY A 1 92 ? 5.323 8.431 -17.734 1.00 63.91 92 GLY A O 1
ATOM 687 N N . GLY A 1 93 ? 3.571 9.028 -16.453 1.00 60.38 93 GLY A N 1
ATOM 688 C CA . GLY A 1 93 ? 3.312 10.286 -17.150 1.00 60.38 93 GLY A CA 1
ATOM 689 C C . GLY A 1 93 ? 4.434 11.290 -16.883 1.00 60.38 93 GLY A C 1
ATOM 690 O O . GLY A 1 93 ? 4.525 11.854 -15.798 1.00 60.38 93 GLY A O 1
ATOM 691 N N . GLY A 1 94 ? 5.315 11.506 -17.860 1.00 57.50 94 GLY A N 1
ATOM 692 C CA . GLY A 1 94 ? 6.248 12.633 -17.833 1.00 57.50 94 GLY A CA 1
ATOM 693 C C . GLY A 1 94 ? 5.520 13.950 -18.127 1.00 57.50 94 GLY A C 1
ATOM 694 O O . GLY A 1 94 ? 4.529 13.958 -18.856 1.00 57.50 94 GLY A O 1
ATOM 695 N N . LEU A 1 95 ? 6.053 15.076 -17.636 1.00 58.47 95 LEU A N 1
ATOM 696 C CA . LEU A 1 95 ? 5.508 16.444 -17.787 1.00 58.47 95 LEU A CA 1
ATOM 697 C C . LEU A 1 95 ? 5.277 16.912 -19.251 1.00 58.47 95 LEU A C 1
ATOM 699 O O . LEU A 1 95 ? 4.793 18.016 -19.471 1.00 58.47 95 LEU A O 1
ATOM 703 N N . GLY A 1 96 ? 5.618 16.090 -20.251 1.00 59.06 96 GLY A N 1
ATOM 704 C CA . GLY A 1 96 ? 5.501 16.360 -21.688 1.00 59.06 96 GLY A CA 1
ATOM 705 C C . GLY A 1 96 ? 4.286 15.741 -22.395 1.00 59.06 96 GLY A C 1
ATOM 706 O O . GLY A 1 96 ? 4.282 15.683 -23.619 1.00 59.06 96 GLY A O 1
ATOM 707 N N . GLY A 1 97 ? 3.270 15.256 -21.670 1.00 53.25 97 GLY A N 1
ATOM 708 C CA . GLY A 1 97 ? 1.962 14.920 -22.262 1.00 53.25 97 GLY A CA 1
ATOM 709 C C . GLY A 1 97 ? 1.813 13.518 -22.873 1.00 53.25 97 GLY A C 1
ATOM 710 O O . GLY A 1 97 ? 0.812 13.240 -23.530 1.00 53.25 97 GLY A O 1
ATOM 711 N N . GLY A 1 98 ? 2.755 12.604 -22.634 1.00 56.53 98 GLY A N 1
ATOM 712 C CA . GLY A 1 98 ? 2.636 11.198 -23.034 1.00 56.53 98 GLY A CA 1
ATOM 713 C C . GLY A 1 98 ? 1.853 10.357 -22.022 1.00 56.53 98 GLY A C 1
ATOM 714 O O . GLY A 1 98 ? 2.445 9.532 -21.336 1.00 56.53 98 GLY A O 1
ATOM 715 N N . HIS A 1 99 ? 0.534 10.548 -21.910 1.00 55.84 99 HIS A N 1
ATOM 716 C CA . HIS A 1 99 ? -0.357 9.651 -21.145 1.00 55.84 99 HIS A CA 1
ATOM 717 C C . HIS A 1 99 ? -0.794 8.433 -21.975 1.00 55.84 99 HIS A C 1
ATOM 719 O O . HIS A 1 99 ? -1.950 8.021 -21.970 1.00 55.84 99 HIS A O 1
ATOM 725 N N . ASN A 1 100 ? 0.126 7.858 -22.739 1.00 55.06 100 ASN A N 1
ATOM 726 C CA . ASN A 1 100 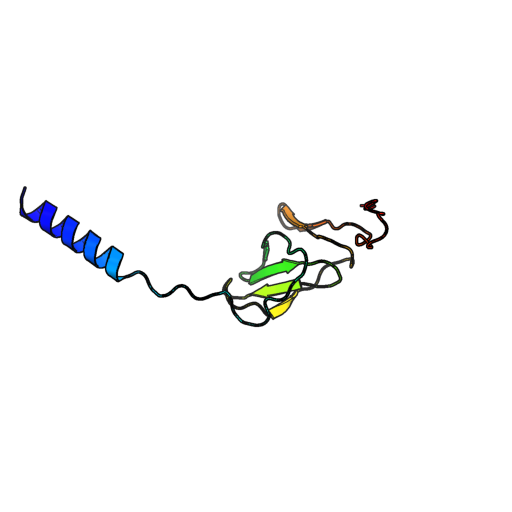? -0.085 6.644 -23.512 1.00 55.06 100 ASN A CA 1
ATOM 727 C C . ASN A 1 100 ? 0.422 5.447 -22.706 1.00 55.06 100 ASN A C 1
ATOM 729 O O . ASN A 1 100 ? 1.424 4.819 -23.048 1.00 55.06 100 ASN A O 1
ATOM 733 N N . GLY A 1 101 ? -0.281 5.153 -21.610 1.00 55.25 101 GLY A N 1
ATOM 734 C CA . GLY A 1 101 ? -0.070 3.926 -20.856 1.00 55.25 101 GLY A CA 1
ATOM 735 C C . GLY A 1 101 ? -0.315 2.732 -21.774 1.00 55.25 101 GLY A C 1
ATOM 736 O O . GLY A 1 101 ? -1.441 2.485 -22.198 1.00 55.25 101 GLY A O 1
ATOM 737 N N . ARG A 1 102 ? 0.749 2.009 -22.122 1.00 57.41 102 ARG A N 1
ATOM 738 C CA . ARG A 1 102 ? 0.624 0.660 -22.672 1.00 57.41 102 ARG A CA 1
ATOM 739 C C . ARG A 1 102 ? 0.360 -0.257 -21.476 1.00 57.41 102 ARG A C 1
ATOM 741 O O . ARG A 1 102 ? 1.066 -0.134 -20.477 1.00 57.41 102 ARG A O 1
ATOM 748 N N . ILE A 1 103 ? -0.688 -1.072 -21.535 1.00 53.88 103 ILE A N 1
ATOM 749 C CA . ILE A 1 103 ? -0.928 -2.142 -20.554 1.00 53.88 103 ILE A CA 1
ATOM 750 C C . ILE A 1 103 ? -0.129 -3.363 -21.003 1.00 53.88 103 ILE A C 1
ATOM 752 O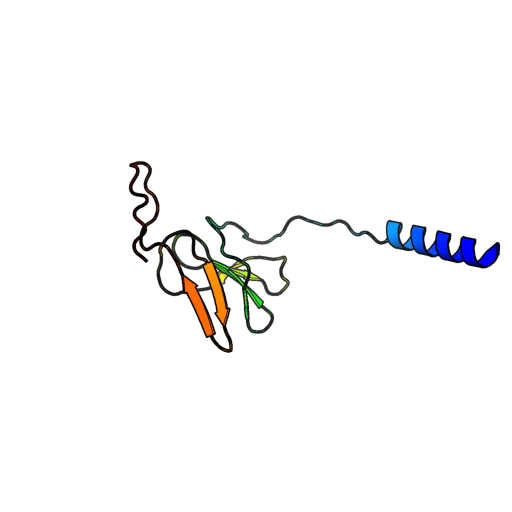 O . ILE A 1 103 ? -0.124 -3.619 -22.232 1.00 53.88 103 ILE A O 1
#

Mean predicted aligned error: 8.4 Å